Protein AF-A0ABD5SIH5-F1 (afdb_monomer_lite)

Secondary structure (DSSP, 8-state):
------------------SS----HHHHHHHHHHHHHHHHHHHHHHHHHHHHHHHHHHHS---HHHHHHHHHHHHHHHHHHHHHHHHH-

Organism: NCBI:txid175631

Radius of gyration: 21.19 Å; chains: 1; bounding box: 34×56×50 Å

Sequence (89 aa):
MSDSLTPAMSTSVPDMHASSLPMPLGQLIKNTLVVALAGLLFGYDTGVISGSQMYFTEYFAFTPAEQGWAVGSALYGCLLGALVAGFCT

pLDDT: mean 74.98, std 16.21, range [40.78, 95.44]

InterPro domains:
  IPR005828 Major facilitator, sugar transporter-like [PF00083] (32-89)
  IPR020846 Major facilitator superfamily domain [PS50850] (31-89)
  IPR036259 MFS transporter superfamily [G3DSA:1.20.1250.20] (27-89)
  IPR036259 MFS transporter superfamily [SSF103473] (20-87)
  IPR050820 Major Facilitator Superfamily Sugar Transporter [PTHR48023] (30-88)

Foldseek 3Di:
DDPDDDDPPPPCPVPPPPPDDPDPPVVVVVVVVVVVVVVVVVVVVLVVLVVCLVVCCVPVVDDPVVSCVVSVVVVVVVVVVVVVVVVVD

Structure (mmCIF, N/CA/C/O backbone):
data_AF-A0ABD5SIH5-F1
#
_entry.id   AF-A0ABD5SIH5-F1
#
loop_
_atom_site.group_PDB
_atom_site.id
_atom_site.type_symbol
_atom_site.label_atom_id
_atom_site.label_alt_id
_atom_site.label_comp_id
_atom_site.label_asym_id
_atom_site.label_entity_id
_atom_site.label_seq_id
_atom_site.pdbx_PDB_ins_code
_atom_site.Cartn_x
_atom_site.Cartn_y
_atom_site.Cartn_z
_atom_site.occupancy
_atom_site.B_iso_or_equiv
_atom_site.auth_seq_id
_atom_site.auth_comp_id
_atom_site.auth_asym_id
_atom_site.auth_atom_id
_atom_site.pdbx_PDB_model_num
ATOM 1 N N . MET A 1 1 ? 7.912 44.935 18.531 1.00 53.97 1 MET A N 1
ATOM 2 C CA . MET A 1 1 ? 6.629 44.226 18.709 1.00 53.97 1 MET A CA 1
ATOM 3 C C . MET A 1 1 ? 5.902 44.166 17.374 1.00 53.97 1 MET A C 1
ATOM 5 O O . MET A 1 1 ? 5.145 45.083 17.096 1.00 53.97 1 MET A O 1
ATOM 9 N N . SER A 1 2 ? 6.158 43.138 16.557 1.00 44.88 2 SER A N 1
ATOM 10 C CA . SER A 1 2 ? 5.309 42.752 15.412 1.00 44.88 2 SER A CA 1
ATOM 11 C C . SER A 1 2 ? 5.953 41.581 14.661 1.00 44.88 2 SER A C 1
ATOM 13 O O . SER A 1 2 ? 6.489 41.766 13.575 1.00 44.88 2 SER A O 1
ATOM 15 N N . ASP A 1 3 ? 5.902 40.386 15.253 1.00 44.88 3 ASP A N 1
ATOM 16 C CA . ASP A 1 3 ? 6.016 39.134 14.501 1.00 44.88 3 ASP A CA 1
ATOM 17 C C . ASP A 1 3 ? 4.592 38.656 14.217 1.00 44.88 3 ASP A C 1
ATOM 19 O O . ASP A 1 3 ? 3.899 38.090 15.062 1.00 44.88 3 ASP A O 1
ATOM 23 N N . SER A 1 4 ? 4.106 39.003 13.033 1.00 61.53 4 SER A N 1
ATOM 24 C CA . SER A 1 4 ? 2.827 38.571 12.485 1.00 61.53 4 SER A CA 1
ATOM 25 C C . SER A 1 4 ? 3.093 38.045 11.088 1.00 61.53 4 SER A C 1
ATOM 27 O O . SER A 1 4 ? 3.067 38.831 10.151 1.00 61.53 4 SER A O 1
ATOM 29 N N . LEU A 1 5 ? 3.366 36.741 10.948 1.00 53.84 5 LEU A N 1
ATOM 30 C CA . LEU A 1 5 ? 3.034 35.986 9.736 1.00 53.84 5 LEU A CA 1
ATOM 31 C C . LEU A 1 5 ? 3.180 34.461 9.945 1.00 53.84 5 LEU A C 1
ATOM 33 O O . LEU A 1 5 ? 4.266 33.911 9.833 1.00 53.84 5 LEU A O 1
ATOM 37 N N . THR A 1 6 ? 2.030 33.809 10.173 1.00 56.78 6 THR A N 1
ATOM 38 C CA . THR A 1 6 ? 1.554 32.597 9.458 1.00 56.78 6 THR A CA 1
ATOM 39 C C . THR A 1 6 ? 2.310 31.260 9.557 1.00 56.78 6 THR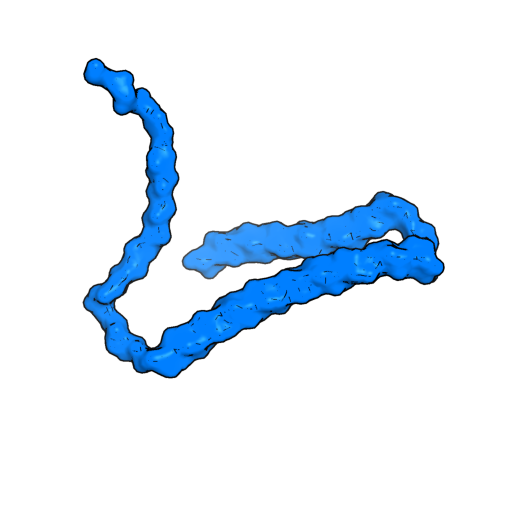 A C 1
ATOM 41 O O . THR A 1 6 ? 3.529 31.201 9.540 1.00 56.78 6 THR A O 1
ATOM 44 N N . PRO A 1 7 ? 1.586 30.146 9.391 1.00 46.62 7 PRO A N 1
ATOM 45 C CA . PRO A 1 7 ? 0.614 29.579 10.304 1.00 46.62 7 PRO A CA 1
ATOM 46 C C . PRO A 1 7 ? 1.229 28.299 10.891 1.00 46.62 7 PRO A C 1
ATOM 48 O O . PRO A 1 7 ? 1.710 27.437 10.156 1.00 46.62 7 PRO A O 1
ATOM 51 N N . ALA A 1 8 ? 1.190 28.124 12.211 1.00 46.75 8 ALA A N 1
ATOM 52 C CA . ALA A 1 8 ? 1.271 26.769 12.733 1.00 46.75 8 ALA A CA 1
ATOM 53 C C . ALA A 1 8 ? 0.087 26.029 12.112 1.00 46.75 8 ALA A C 1
ATOM 55 O O . ALA A 1 8 ? -1.069 26.359 12.377 1.00 46.75 8 ALA A O 1
ATOM 56 N N . MET A 1 9 ? 0.403 25.133 11.181 1.00 44.03 9 MET A N 1
ATOM 57 C CA . MET A 1 9 ? -0.498 24.151 10.627 1.00 44.03 9 MET A CA 1
ATOM 58 C C . MET A 1 9 ? -1.308 23.609 11.794 1.00 44.03 9 MET A C 1
ATOM 60 O O . MET A 1 9 ? -0.790 22.892 12.647 1.00 44.03 9 MET A O 1
ATOM 64 N N . SER A 1 10 ? -2.571 24.019 11.847 1.00 40.78 10 SER A N 1
ATOM 65 C CA . SER A 1 10 ? -3.594 23.342 12.611 1.00 40.78 10 SER A CA 1
ATOM 66 C C . SER A 1 10 ? -3.738 21.970 11.968 1.00 40.78 10 SER A C 1
ATOM 68 O O . SER A 1 10 ? -4.711 21.686 11.279 1.00 40.78 10 SER A O 1
ATOM 70 N N . THR A 1 11 ? -2.772 21.084 12.213 1.00 51.03 11 THR A N 1
ATOM 71 C CA . THR A 1 11 ? -3.092 19.688 12.447 1.00 51.03 11 THR A CA 1
ATOM 72 C C . THR A 1 11 ? -3.839 19.654 13.773 1.00 51.03 11 THR A C 1
ATOM 74 O O . THR A 1 11 ? -3.386 19.077 14.758 1.00 51.03 11 THR A O 1
ATOM 77 N N . SER A 1 12 ? -5.027 20.248 13.797 1.00 44.34 12 SER A N 1
ATOM 78 C CA . SER A 1 12 ? -6.133 19.582 14.438 1.00 44.34 12 SER A CA 1
ATOM 79 C C . SER A 1 12 ? -6.245 18.254 13.692 1.00 44.34 12 SER A C 1
ATOM 81 O O . SER A 1 12 ? -7.029 18.108 12.756 1.00 44.34 12 SER A O 1
ATOM 83 N N . VAL A 1 13 ? -5.401 17.286 14.085 1.00 56.28 13 VAL A N 1
ATOM 84 C CA . VAL A 1 13 ? -5.891 15.937 14.338 1.00 56.28 13 VAL A CA 1
ATOM 85 C C . VAL A 1 13 ? -7.232 16.217 14.989 1.00 56.28 13 VAL A C 1
ATOM 87 O O . VAL A 1 13 ? -7.200 16.841 16.052 1.00 56.28 13 VAL A O 1
ATOM 90 N N . PRO A 1 14 ? -8.366 16.007 14.291 1.00 51.31 14 PRO A N 1
ATOM 91 C CA . PRO A 1 14 ? -9.657 16.373 14.843 1.00 51.31 14 PRO A CA 1
ATOM 92 C C . PRO A 1 14 ? -9.651 15.770 16.228 1.00 51.31 14 PRO A C 1
ATOM 94 O O . PRO A 1 14 ? -9.405 14.565 16.324 1.00 51.31 14 PRO A O 1
ATOM 97 N N . ASP A 1 15 ? -9.722 16.627 17.256 1.00 45.81 15 ASP A N 1
ATOM 98 C CA . ASP A 1 15 ? -9.613 16.211 18.641 1.00 45.81 15 ASP A CA 1
ATOM 99 C C . ASP A 1 15 ? -10.601 15.076 18.778 1.00 45.81 15 ASP A C 1
ATOM 101 O O . ASP A 1 15 ? -11.819 15.281 18.755 1.00 45.81 15 ASP A O 1
ATOM 105 N N . MET A 1 16 ? -10.056 13.858 18.783 1.00 52.72 16 MET A N 1
ATOM 106 C CA . MET A 1 16 ? -10.817 12.658 18.994 1.00 52.72 16 MET A CA 1
ATOM 107 C C . MET A 1 16 ? -11.316 12.899 20.390 1.00 52.72 16 MET A C 1
ATOM 109 O O . MET A 1 16 ? -10.536 12.877 21.339 1.00 52.72 16 MET A O 1
ATOM 113 N N . HIS A 1 17 ? -12.576 13.306 20.451 1.00 51.12 17 HIS A N 1
ATOM 114 C CA . HIS A 1 17 ? -13.274 13.711 21.640 1.00 51.12 17 HIS A CA 1
ATOM 115 C C . HIS A 1 17 ? -13.198 12.492 22.561 1.00 51.12 17 HIS A C 1
ATOM 117 O O . HIS A 1 17 ? -13.999 11.564 22.477 1.00 51.12 17 HIS A O 1
ATOM 123 N N . ALA A 1 18 ? -12.133 12.449 23.364 1.00 52.25 18 ALA A N 1
ATOM 124 C CA . ALA A 1 18 ? -11.711 11.357 24.230 1.00 52.25 18 ALA A CA 1
ATOM 125 C C . ALA A 1 18 ? -12.620 11.281 25.461 1.00 52.25 18 ALA A C 1
ATOM 127 O O . ALA A 1 18 ? -12.195 10.951 26.562 1.00 52.25 18 ALA A O 1
ATOM 128 N N . SER A 1 19 ? -13.878 11.670 25.291 1.00 48.31 19 SER A N 1
ATOM 129 C CA . SER A 1 19 ? -14.802 12.019 26.355 1.00 48.31 19 SER A CA 1
ATOM 130 C C . SER A 1 19 ? -15.970 11.039 26.456 1.00 48.31 19 SER A C 1
ATOM 132 O O . SER A 1 19 ? -16.898 11.305 27.214 1.00 48.31 19 SER A O 1
ATOM 134 N N . SER A 1 20 ? -15.937 9.880 25.775 1.00 52.91 20 SER A N 1
ATOM 135 C CA . SER A 1 20 ? -16.996 8.869 25.960 1.00 52.91 20 SER A CA 1
ATOM 136 C C . SER A 1 20 ? -16.646 7.388 25.735 1.00 5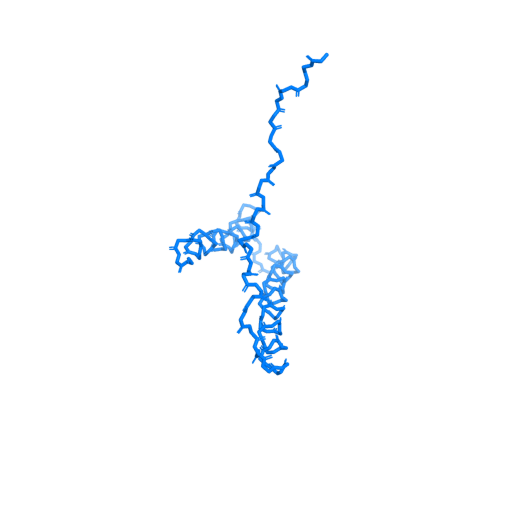2.91 20 SER A C 1
ATOM 138 O O . SER A 1 20 ? -17.565 6.579 25.644 1.00 52.91 20 SER A O 1
ATOM 140 N N . LEU A 1 21 ? -15.377 6.963 25.690 1.00 56.22 21 LEU A N 1
ATOM 141 C CA . LEU A 1 21 ? -15.051 5.566 25.353 1.00 56.22 21 LEU A CA 1
ATOM 142 C C . LEU A 1 21 ? -14.701 4.673 26.562 1.00 56.22 21 LEU A C 1
ATOM 144 O O . LEU A 1 21 ? -13.540 4.628 26.965 1.00 56.22 21 LEU A O 1
ATOM 148 N N . PRO A 1 22 ? -15.624 3.819 27.044 1.00 59.28 22 PRO A N 1
ATOM 149 C CA . PRO A 1 22 ? -15.275 2.514 27.583 1.00 59.28 22 PRO A CA 1
ATOM 150 C C . PRO A 1 22 ? -15.113 1.524 26.413 1.00 59.28 22 PRO A C 1
ATOM 152 O O . PRO A 1 22 ? -15.881 0.571 26.291 1.00 59.28 22 PRO A O 1
ATOM 155 N N . MET A 1 23 ? -14.155 1.748 25.500 1.00 62.38 23 MET A N 1
ATOM 156 C CA . MET A 1 23 ? -13.861 0.721 24.490 1.00 62.38 23 MET A CA 1
ATOM 157 C C . MET A 1 23 ? -13.022 -0.383 25.140 1.00 62.38 23 MET A C 1
ATOM 159 O O . MET A 1 23 ? -11.957 -0.090 25.690 1.00 62.38 23 MET A O 1
ATOM 163 N N . PRO A 1 24 ? -13.465 -1.651 25.101 1.00 76.56 24 PRO A N 1
ATOM 164 C CA . PRO A 1 24 ? -12.690 -2.750 25.654 1.00 76.56 24 PRO A CA 1
ATOM 165 C C . PRO A 1 24 ? -11.336 -2.829 24.940 1.00 76.56 24 PRO A C 1
ATOM 167 O O . PRO A 1 24 ? -11.272 -2.733 23.714 1.00 76.56 24 PRO A O 1
ATOM 170 N N . LEU A 1 25 ? -10.258 -3.045 25.703 1.00 80.06 25 LEU A N 1
ATOM 171 C CA . LEU A 1 25 ? -8.868 -3.075 25.217 1.00 80.06 25 LEU A CA 1
ATOM 172 C C . LEU A 1 25 ? -8.683 -3.942 23.953 1.00 80.06 25 LEU A C 1
ATOM 174 O O . LEU A 1 25 ? -7.896 -3.607 23.070 1.00 80.06 25 LEU A O 1
ATOM 178 N N . GLY A 1 26 ? -9.467 -5.017 23.824 1.00 80.62 26 GLY A N 1
ATOM 179 C CA . GLY A 1 26 ? -9.462 -5.885 22.646 1.00 80.62 26 GLY A CA 1
ATOM 180 C C . GLY A 1 26 ? -9.854 -5.194 21.331 1.00 80.62 26 GLY A C 1
ATOM 181 O O . GLY A 1 26 ? -9.309 -5.539 20.286 1.00 80.62 26 GLY A O 1
ATOM 182 N N . GLN A 1 27 ? -10.749 -4.202 21.345 1.00 83.19 27 GLN A N 1
ATOM 183 C CA . GLN A 1 27 ? -11.143 -3.469 20.132 1.00 83.19 27 GLN A CA 1
ATOM 184 C C . GLN A 1 27 ? -10.053 -2.503 19.662 1.00 83.19 27 GLN A C 1
ATOM 186 O O . GLN A 1 27 ? -9.793 -2.423 18.462 1.00 83.19 27 GLN A O 1
ATOM 191 N N . LEU A 1 28 ? -9.378 -1.829 20.599 1.00 85.94 28 LEU A N 1
ATOM 192 C CA . LEU A 1 28 ? -8.230 -0.962 20.318 1.00 85.94 28 LEU A CA 1
ATOM 193 C C . LEU A 1 28 ? -7.086 -1.751 19.679 1.00 85.94 28 LEU A C 1
ATOM 195 O O . LEU A 1 28 ? -6.610 -1.379 18.611 1.00 85.94 28 LEU A O 1
ATOM 199 N N . ILE A 1 29 ? -6.705 -2.882 20.280 1.00 90.94 29 ILE A N 1
ATOM 200 C CA . ILE A 1 29 ? -5.653 -3.753 19.736 1.00 90.94 29 ILE A CA 1
ATOM 201 C C . ILE A 1 29 ? -6.037 -4.255 18.340 1.00 90.94 29 ILE A C 1
ATOM 203 O O . ILE A 1 29 ? -5.206 -4.223 17.436 1.00 90.94 29 ILE A O 1
ATOM 207 N N . LYS A 1 30 ? -7.298 -4.662 18.133 1.00 86.94 30 LYS A N 1
ATOM 208 C CA . LYS A 1 30 ? -7.770 -5.122 16.819 1.00 86.94 30 LYS A CA 1
ATOM 209 C C . LYS A 1 30 ? -7.668 -4.023 15.760 1.00 86.94 30 LYS A C 1
ATOM 211 O O . LYS A 1 30 ? -7.183 -4.295 14.668 1.00 86.94 30 LYS A O 1
ATOM 216 N N . ASN A 1 31 ? -8.104 -2.801 16.071 1.00 87.81 31 ASN A N 1
ATOM 217 C CA . ASN A 1 31 ? -8.059 -1.693 15.117 1.00 87.81 31 ASN A CA 1
ATOM 218 C C . ASN A 1 31 ? -6.615 -1.299 14.776 1.00 87.81 31 ASN A C 1
ATOM 220 O O . ASN A 1 31 ? -6.256 -1.220 13.605 1.00 87.81 31 ASN A O 1
ATOM 224 N N . THR A 1 32 ? -5.761 -1.143 15.790 1.00 92.31 32 THR A N 1
ATOM 225 C CA . THR A 1 32 ? -4.341 -0.821 15.591 1.00 92.31 32 THR A CA 1
ATOM 226 C C . THR A 1 32 ? -3.629 -1.895 14.778 1.00 92.31 32 T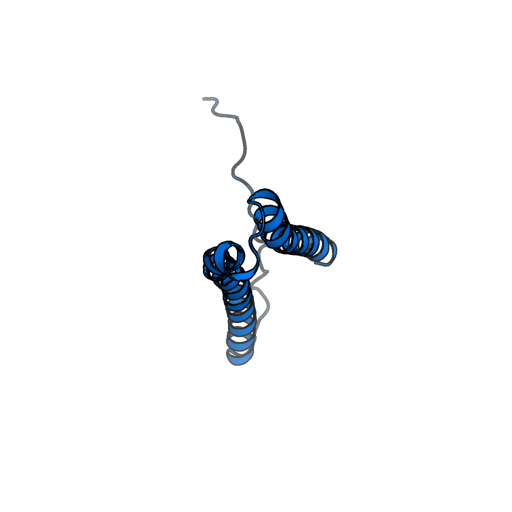HR A C 1
ATOM 228 O O . THR A 1 32 ? -2.828 -1.567 13.911 1.00 92.31 32 THR A O 1
ATOM 231 N N . LEU A 1 33 ? -3.942 -3.173 15.006 1.00 95.00 33 LEU A N 1
ATOM 232 C CA . LEU A 1 33 ? -3.358 -4.277 14.249 1.00 95.00 33 LEU A CA 1
ATOM 233 C C . LEU A 1 33 ? -3.783 -4.242 12.776 1.00 95.00 33 LEU A C 1
ATOM 235 O O . LEU A 1 33 ? -2.937 -4.417 11.907 1.00 95.00 33 LEU A O 1
ATOM 239 N N . VAL A 1 34 ? -5.054 -3.954 12.478 1.00 93.75 34 VAL A N 1
ATOM 240 C CA . VAL A 1 34 ? -5.528 -3.796 11.091 1.00 93.75 34 VAL A CA 1
ATOM 241 C C . VAL A 1 34 ? -4.829 -2.622 10.399 1.00 93.75 34 VAL A C 1
ATOM 243 O O . VAL A 1 34 ? -4.337 -2.785 9.285 1.00 93.75 34 VAL A O 1
ATOM 246 N N . VAL A 1 35 ? -4.717 -1.468 11.062 1.00 92.50 35 VAL A N 1
ATOM 247 C CA . VAL A 1 35 ? -4.031 -0.286 10.506 1.00 92.50 35 VAL A CA 1
ATOM 248 C C . VAL A 1 35 ? -2.531 -0.547 10.313 1.00 92.50 35 VAL A C 1
ATOM 250 O O . VAL A 1 35 ? -1.969 -0.190 9.279 1.00 92.50 35 VAL A O 1
ATOM 253 N N . ALA A 1 36 ? -1.880 -1.226 11.260 1.00 94.69 36 ALA A N 1
ATOM 254 C CA . ALA A 1 36 ? -0.472 -1.602 11.152 1.00 94.69 36 ALA A CA 1
ATOM 255 C C . ALA A 1 36 ? -0.226 -2.601 10.010 1.00 94.69 36 ALA A C 1
ATOM 257 O O . ALA A 1 36 ? 0.734 -2.443 9.257 1.00 94.69 36 ALA A O 1
ATOM 258 N N . LEU A 1 37 ? -1.102 -3.598 9.838 1.00 95.44 37 LEU A N 1
ATOM 259 C CA . LEU A 1 37 ? -1.029 -4.544 8.722 1.00 95.44 37 LEU A CA 1
ATOM 260 C C . LEU A 1 37 ? -1.285 -3.869 7.373 1.00 95.44 37 LEU A C 1
ATOM 262 O O . LEU A 1 37 ? -0.629 -4.225 6.399 1.00 95.44 37 LEU A O 1
ATOM 266 N N . ALA A 1 38 ? -2.182 -2.883 7.307 1.00 90.62 38 ALA A N 1
ATOM 267 C CA . ALA A 1 38 ? -2.392 -2.097 6.093 1.00 90.62 38 ALA A CA 1
ATOM 268 C C . ALA A 1 38 ? -1.111 -1.347 5.681 1.00 90.62 38 ALA A C 1
ATOM 270 O O . ALA A 1 38 ? -0.713 -1.409 4.518 1.00 90.62 38 ALA A O 1
ATOM 271 N N . GLY A 1 39 ? -0.415 -0.715 6.635 1.00 89.75 39 GLY A N 1
ATOM 272 C CA . GLY A 1 39 ? 0.882 -0.071 6.388 1.00 89.75 39 GLY A CA 1
ATOM 273 C C . GLY A 1 39 ? 1.995 -1.061 6.021 1.00 89.75 39 GLY A C 1
ATOM 274 O O . GLY A 1 39 ? 2.795 -0.789 5.126 1.00 89.75 39 GLY A O 1
ATOM 275 N N . LEU A 1 40 ? 2.019 -2.234 6.661 1.00 94.12 40 LEU A N 1
ATOM 276 C CA . LEU A 1 40 ? 2.963 -3.311 6.350 1.00 94.12 40 LEU A CA 1
ATOM 277 C C . LEU A 1 40 ? 2.769 -3.841 4.921 1.00 94.12 40 LEU A C 1
ATOM 279 O O . LEU A 1 40 ? 3.745 -3.985 4.189 1.00 94.12 40 LEU A O 1
ATOM 283 N N . LEU A 1 41 ? 1.524 -4.117 4.521 1.00 91.75 41 LEU A N 1
ATOM 284 C CA . LEU A 1 41 ? 1.192 -4.650 3.198 1.00 91.75 41 LEU A CA 1
ATOM 285 C C . LEU A 1 41 ? 1.471 -3.625 2.093 1.00 91.75 41 LEU A C 1
ATOM 287 O O . LEU A 1 41 ? 2.036 -3.974 1.061 1.00 91.75 41 LEU A O 1
ATOM 291 N N . PHE A 1 42 ? 1.160 -2.350 2.339 1.00 87.00 42 PHE A N 1
ATOM 292 C CA . PHE A 1 42 ? 1.499 -1.260 1.423 1.00 87.00 42 PHE A CA 1
ATOM 293 C C . PHE A 1 42 ? 3.018 -1.133 1.202 1.00 87.00 42 PHE A C 1
ATOM 295 O O . PHE A 1 42 ? 3.494 -0.994 0.071 1.00 87.00 42 PHE A O 1
ATOM 302 N N . GLY A 1 43 ? 3.801 -1.231 2.281 1.00 88.00 43 GLY A N 1
ATOM 303 C CA . GLY A 1 43 ? 5.262 -1.249 2.201 1.00 88.00 43 GLY A CA 1
ATOM 304 C C . GLY A 1 43 ? 5.809 -2.494 1.494 1.00 88.00 43 GLY A C 1
ATOM 305 O O . GLY A 1 43 ? 6.779 -2.389 0.744 1.00 88.00 43 GLY A O 1
ATOM 306 N N . TYR A 1 44 ? 5.176 -3.654 1.688 1.00 92.19 44 TYR A N 1
ATOM 307 C CA . TYR A 1 44 ? 5.548 -4.906 1.025 1.00 92.19 44 TYR A CA 1
ATOM 308 C C . TYR A 1 44 ? 5.410 -4.816 -0.499 1.00 92.19 44 TYR A C 1
ATOM 310 O O . TYR A 1 44 ? 6.369 -5.138 -1.198 1.00 92.19 44 TYR A O 1
ATOM 318 N N . ASP A 1 45 ? 4.288 -4.307 -1.015 1.00 88.88 45 ASP A N 1
ATOM 319 C CA . ASP A 1 45 ? 4.075 -4.133 -2.462 1.00 88.88 45 ASP A CA 1
ATOM 320 C C . ASP A 1 45 ? 5.144 -3.223 -3.086 1.00 88.88 45 ASP A C 1
ATOM 322 O O . ASP A 1 45 ? 5.762 -3.564 -4.098 1.00 88.88 45 ASP A O 1
ATOM 326 N N . THR A 1 46 ? 5.446 -2.099 -2.428 1.00 87.19 46 THR A N 1
ATOM 327 C CA . THR A 1 46 ? 6.505 -1.174 -2.871 1.00 87.19 46 THR A CA 1
ATOM 328 C C . THR A 1 46 ? 7.886 -1.845 -2.844 1.00 87.19 46 THR A C 1
ATOM 330 O O . THR A 1 46 ? 8.691 -1.680 -3.767 1.00 87.19 46 THR A O 1
ATOM 333 N N . GLY A 1 47 ? 8.156 -2.651 -1.813 1.00 89.38 47 GLY A N 1
ATOM 334 C CA . GLY A 1 47 ? 9.387 -3.426 -1.663 1.00 89.38 47 GLY A CA 1
ATOM 335 C C . GLY A 1 47 ? 9.570 -4.473 -2.762 1.00 89.38 47 GLY A C 1
ATOM 336 O O . GLY A 1 47 ? 10.621 -4.510 -3.404 1.00 89.38 47 GLY A O 1
ATOM 337 N N . VAL A 1 48 ? 8.547 -5.284 -3.037 1.00 89.44 48 VAL A N 1
ATOM 338 C CA . VAL A 1 48 ? 8.574 -6.324 -4.083 1.00 89.44 48 VAL A CA 1
ATOM 339 C C . VAL A 1 48 ? 8.772 -5.717 -5.472 1.00 89.44 48 VAL A C 1
ATOM 341 O O . VAL A 1 48 ? 9.557 -6.239 -6.270 1.00 89.44 48 VAL A O 1
ATOM 344 N N . ILE A 1 49 ? 8.136 -4.580 -5.759 1.00 86.62 49 ILE A N 1
ATOM 345 C CA . ILE A 1 49 ? 8.343 -3.853 -7.018 1.00 86.62 49 ILE A CA 1
ATOM 346 C C . ILE A 1 49 ? 9.801 -3.389 -7.135 1.00 86.62 49 ILE A C 1
ATOM 348 O O . ILE A 1 49 ? 10.424 -3.588 -8.173 1.00 86.62 49 ILE A O 1
ATOM 352 N N . SER A 1 50 ? 10.392 -2.832 -6.073 1.00 85.06 50 SER A N 1
ATOM 353 C CA . SER A 1 50 ? 11.811 -2.436 -6.095 1.00 85.06 50 SER A CA 1
ATOM 354 C C . SER A 1 50 ? 12.775 -3.620 -6.258 1.00 85.06 50 SER A C 1
ATOM 356 O O . SER A 1 50 ? 13.766 -3.502 -6.974 1.00 85.06 50 SER A O 1
ATOM 358 N N . GLY A 1 51 ? 12.465 -4.778 -5.665 1.00 84.50 51 GLY A N 1
ATOM 359 C CA . GLY A 1 51 ? 13.286 -5.988 -5.764 1.00 84.50 51 GLY A CA 1
ATOM 360 C C . GLY A 1 51 ? 13.206 -6.683 -7.127 1.00 84.50 51 GLY A C 1
ATOM 361 O O . GLY A 1 51 ? 14.164 -7.328 -7.547 1.00 84.50 51 GLY A O 1
ATOM 362 N N . SER A 1 52 ? 12.090 -6.525 -7.843 1.00 81.1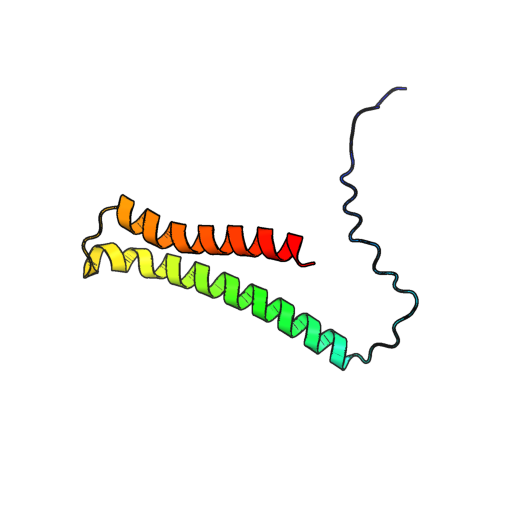2 52 SER A N 1
ATOM 363 C CA . SER A 1 52 ? 11.877 -7.115 -9.174 1.00 81.12 52 SER A CA 1
ATOM 364 C C . SER A 1 52 ? 12.427 -6.266 -10.326 1.00 81.12 52 SER A C 1
ATOM 366 O O . SER A 1 52 ? 12.597 -6.782 -11.429 1.00 81.12 52 SER A O 1
ATOM 368 N N . GLN A 1 53 ? 12.803 -5.005 -10.079 1.00 75.69 53 GLN A N 1
ATOM 369 C CA . GLN A 1 53 ? 13.344 -4.108 -11.109 1.00 75.69 53 GLN A CA 1
ATOM 370 C C . GLN A 1 53 ? 14.585 -4.652 -11.826 1.00 75.69 53 GLN A C 1
ATOM 372 O O . GLN A 1 53 ? 14.720 -4.461 -13.031 1.00 75.69 53 GLN A O 1
ATOM 377 N N . MET A 1 54 ? 15.456 -5.370 -11.114 1.00 71.62 54 MET A N 1
ATOM 378 C CA . MET A 1 54 ? 16.658 -5.978 -11.698 1.00 71.62 54 MET A CA 1
ATOM 379 C C . MET A 1 54 ? 16.318 -7.157 -12.634 1.00 71.62 54 MET A C 1
ATOM 381 O O . MET A 1 54 ? 17.028 -7.409 -13.603 1.00 71.62 54 MET A O 1
ATOM 385 N N . TYR A 1 55 ? 15.190 -7.832 -12.390 1.00 70.88 55 TYR A N 1
ATOM 386 C CA . TYR A 1 55 ? 14.720 -8.976 -13.175 1.00 70.88 55 TYR A CA 1
ATOM 387 C C . TYR A 1 55 ? 13.970 -8.556 -14.449 1.00 70.88 55 TYR A C 1
ATOM 389 O O . TYR A 1 55 ? 13.941 -9.315 -15.418 1.00 70.88 55 TYR A O 1
ATOM 397 N N . PHE A 1 56 ? 13.396 -7.347 -14.498 1.00 67.88 56 PHE A N 1
ATOM 398 C CA . PHE A 1 56 ? 12.725 -6.843 -15.705 1.00 67.88 56 PHE A CA 1
ATOM 399 C C . PHE A 1 56 ? 13.691 -6.636 -16.874 1.00 67.88 56 PHE A C 1
ATOM 401 O O . PHE A 1 56 ? 13.334 -6.892 -18.025 1.00 67.88 56 PHE A O 1
ATOM 408 N N . THR A 1 57 ? 14.924 -6.221 -16.597 1.00 62.72 57 THR A N 1
ATOM 409 C CA . THR A 1 57 ? 15.942 -6.028 -17.634 1.00 62.72 57 THR A CA 1
ATOM 410 C C . THR A 1 57 ? 16.534 -7.359 -18.104 1.00 62.72 57 THR A C 1
ATOM 412 O O . THR A 1 57 ? 16.834 -7.505 -19.285 1.00 62.72 57 THR A O 1
ATOM 415 N N . GLU A 1 58 ? 16.655 -8.344 -17.208 1.00 64.31 58 GLU A N 1
ATOM 416 C CA . GLU A 1 58 ? 17.287 -9.641 -17.489 1.00 64.31 58 GLU A CA 1
ATOM 417 C C . GLU A 1 58 ? 16.347 -10.633 -18.201 1.00 64.31 58 GLU A C 1
ATOM 419 O O . GLU A 1 58 ? 16.771 -11.325 -19.123 1.00 64.31 58 GLU A O 1
ATOM 424 N N . TYR A 1 59 ? 15.060 -10.670 -17.828 1.00 63.50 59 TYR A N 1
ATOM 425 C CA . TYR A 1 59 ? 14.089 -11.628 -18.382 1.00 63.50 59 TYR A CA 1
ATOM 426 C C . TYR A 1 59 ? 13.192 -11.052 -19.483 1.00 63.50 59 TYR A C 1
ATOM 428 O O . TYR A 1 59 ? 12.750 -11.801 -20.352 1.00 63.50 59 TYR A O 1
ATOM 436 N N . PHE A 1 60 ? 12.909 -9.745 -19.462 1.00 67.75 60 PHE A N 1
ATOM 437 C CA . PHE A 1 60 ? 11.988 -9.109 -20.414 1.00 67.75 60 PHE A CA 1
ATOM 438 C C . PHE A 1 60 ? 12.664 -8.138 -21.390 1.00 67.75 60 PHE A C 1
ATOM 440 O O . PHE A 1 60 ? 12.008 -7.695 -22.329 1.00 67.75 60 PHE A O 1
ATOM 447 N N . ALA A 1 61 ? 13.955 -7.819 -21.207 1.00 67.19 61 ALA A N 1
ATOM 448 C CA . ALA A 1 61 ? 14.697 -6.853 -22.028 1.00 67.19 61 ALA A CA 1
ATOM 449 C C . ALA A 1 61 ? 13.973 -5.497 -22.201 1.00 67.19 61 ALA A C 1
ATOM 451 O O . ALA A 1 61 ? 14.111 -4.835 -23.231 1.00 67.19 61 ALA A O 1
ATOM 452 N N . PHE A 1 62 ? 13.182 -5.090 -21.201 1.00 64.56 62 PHE A N 1
ATOM 453 C CA . PHE A 1 62 ? 12.399 -3.859 -21.261 1.00 64.56 62 PHE A CA 1
ATOM 454 C C . PHE A 1 62 ? 13.295 -2.619 -21.310 1.00 64.56 62 PHE A C 1
ATOM 456 O O . PHE A 1 62 ? 14.330 -2.543 -20.640 1.00 64.56 62 PHE A O 1
ATOM 463 N N . THR A 1 63 ? 12.875 -1.613 -22.078 1.00 74.06 63 THR A N 1
ATOM 464 C CA . THR A 1 63 ? 13.541 -0.308 -22.075 1.00 74.06 63 THR A CA 1
ATOM 465 C C . THR A 1 63 ? 13.326 0.398 -20.725 1.00 74.06 63 THR A C 1
ATOM 467 O O . THR A 1 63 ? 12.315 0.165 -20.056 1.00 74.06 63 THR A O 1
ATOM 470 N N . PRO A 1 64 ? 14.220 1.317 -20.304 1.00 75.81 64 PRO A N 1
ATOM 471 C CA . PRO A 1 64 ? 14.077 2.043 -19.035 1.00 75.81 64 PRO A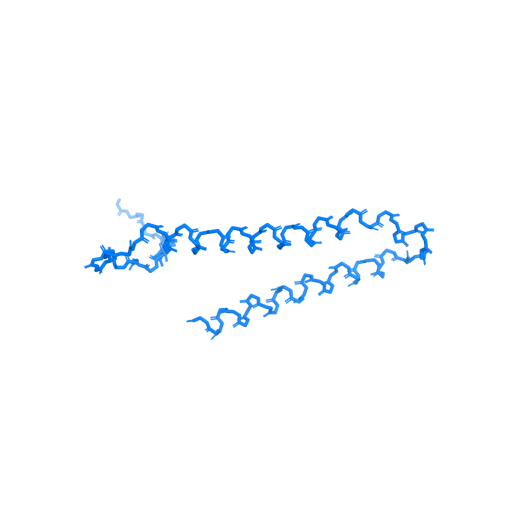 CA 1
ATOM 472 C C . PRO A 1 64 ? 12.733 2.776 -18.896 1.00 75.81 64 PRO A C 1
ATOM 474 O O . PRO A 1 64 ? 12.218 2.948 -17.792 1.00 75.81 64 PRO A O 1
ATOM 477 N N . ALA A 1 65 ? 12.152 3.190 -20.027 1.00 80.19 65 ALA A N 1
ATOM 478 C CA . ALA A 1 65 ? 10.843 3.824 -20.074 1.00 80.19 65 ALA A CA 1
ATOM 479 C C . ALA A 1 65 ? 9.717 2.854 -19.681 1.00 80.19 65 ALA A C 1
ATOM 481 O O . ALA A 1 65 ? 8.848 3.219 -18.895 1.00 80.19 65 ALA A O 1
ATOM 482 N N . GLU A 1 66 ? 9.734 1.617 -20.177 1.00 79.31 66 GLU A N 1
ATOM 483 C CA . GLU A 1 66 ? 8.698 0.610 -19.900 1.00 79.31 66 GLU A CA 1
ATOM 484 C C . GLU A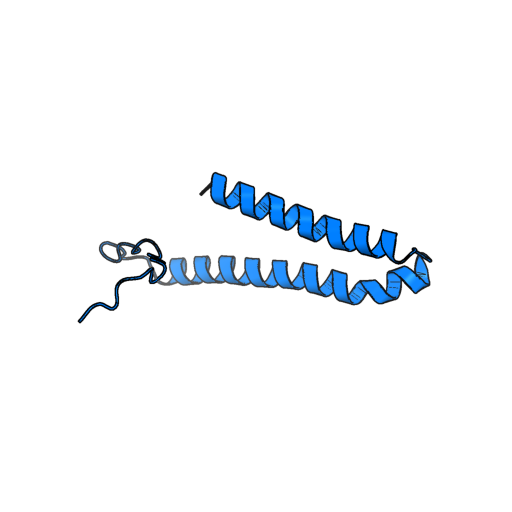 1 66 ? 8.751 0.114 -18.453 1.00 79.31 66 GLU A C 1
ATOM 486 O O . GLU A 1 66 ? 7.711 -0.017 -17.807 1.00 79.31 66 GLU A O 1
ATOM 491 N N . GLN A 1 67 ? 9.955 -0.055 -17.899 1.00 81.31 67 GLN A N 1
ATOM 492 C CA . GLN A 1 67 ? 10.134 -0.323 -16.470 1.00 81.31 67 GLN A CA 1
ATOM 493 C C . GLN A 1 67 ? 9.557 0.815 -15.614 1.00 81.31 67 GLN A C 1
ATOM 495 O O . GLN A 1 67 ? 8.850 0.564 -14.637 1.00 81.31 67 GLN A O 1
ATOM 500 N N . GLY A 1 68 ? 9.808 2.070 -16.002 1.00 85.12 68 GLY A N 1
ATOM 501 C CA . GLY A 1 68 ? 9.248 3.245 -15.335 1.00 85.12 68 GLY A CA 1
ATOM 502 C C . GLY A 1 68 ? 7.720 3.302 -15.400 1.00 85.12 68 GLY A C 1
ATOM 503 O O . GLY A 1 68 ? 7.081 3.625 -14.400 1.00 85.12 68 GLY A O 1
ATOM 504 N N . TRP A 1 69 ? 7.122 2.929 -16.533 1.00 84.38 69 TRP A N 1
ATOM 505 C CA . TRP A 1 69 ? 5.666 2.832 -16.678 1.00 84.38 69 TRP A CA 1
ATOM 506 C C . TRP A 1 69 ? 5.058 1.740 -15.795 1.00 84.38 69 TRP A C 1
ATOM 508 O O . TRP A 1 69 ? 4.044 1.985 -15.139 1.00 84.38 69 TRP A O 1
ATOM 518 N N . ALA A 1 70 ? 5.689 0.566 -15.725 1.00 85.12 70 ALA A N 1
ATOM 519 C CA . ALA A 1 70 ? 5.229 -0.530 -14.878 1.00 85.12 70 ALA A CA 1
ATOM 520 C C . ALA A 1 70 ? 5.228 -0.130 -13.393 1.00 85.12 70 ALA A C 1
ATOM 522 O O . ALA A 1 70 ? 4.195 -0.221 -12.729 1.00 85.12 70 ALA A O 1
ATOM 523 N N . VAL A 1 71 ? 6.347 0.408 -12.894 1.00 86.94 71 VAL A N 1
ATOM 524 C CA . VAL A 1 71 ? 6.474 0.885 -11.503 1.00 86.94 71 VAL A CA 1
ATOM 525 C C . VAL A 1 71 ? 5.548 2.080 -11.235 1.00 86.94 71 VAL A C 1
ATOM 527 O O . VAL A 1 71 ? 4.898 2.155 -10.192 1.00 86.94 71 VAL A O 1
ATOM 530 N N . GLY A 1 72 ? 5.444 3.007 -12.189 1.00 87.19 72 GLY A N 1
ATOM 531 C CA . GLY A 1 72 ? 4.626 4.213 -12.078 1.00 87.19 72 GLY A CA 1
ATOM 532 C C . GLY A 1 72 ? 3.123 3.937 -12.026 1.00 87.19 72 GLY A C 1
ATOM 533 O O . GLY A 1 72 ? 2.402 4.670 -11.352 1.00 87.19 72 GLY A O 1
ATOM 534 N N . SER A 1 73 ? 2.645 2.868 -12.671 1.00 87.56 73 SER A N 1
ATOM 535 C CA . SER A 1 73 ? 1.225 2.487 -12.649 1.00 87.56 73 SER A CA 1
ATOM 536 C C . SER A 1 73 ? 0.725 2.139 -11.239 1.00 87.56 73 SER A C 1
ATOM 538 O O . SER A 1 73 ? -0.362 2.568 -10.849 1.00 87.56 73 SER A O 1
ATOM 540 N N . ALA A 1 74 ? 1.554 1.459 -10.439 1.00 87.50 74 ALA A N 1
ATOM 541 C CA . ALA A 1 74 ? 1.247 1.128 -9.049 1.00 87.50 74 ALA A CA 1
ATOM 542 C C . ALA A 1 74 ? 1.150 2.391 -8.174 1.00 87.50 74 ALA A C 1
ATOM 544 O O . ALA A 1 74 ? 0.204 2.544 -7.398 1.00 87.50 74 ALA A O 1
ATOM 545 N N . LEU A 1 75 ? 2.073 3.346 -8.353 1.00 87.38 75 LEU A N 1
ATOM 546 C CA . LEU A 1 75 ? 2.043 4.641 -7.660 1.00 87.38 75 LEU A CA 1
ATOM 547 C C . LEU A 1 75 ? 0.827 5.485 -8.062 1.00 87.38 75 LEU A C 1
ATOM 549 O O . LEU A 1 75 ? 0.194 6.096 -7.201 1.00 87.38 75 LEU A O 1
ATOM 553 N N . TYR A 1 76 ? 0.464 5.486 -9.346 1.00 89.62 76 TYR A N 1
ATOM 554 C CA . TYR A 1 76 ? -0.739 6.162 -9.840 1.00 89.62 76 TYR A CA 1
ATOM 555 C C . TYR A 1 76 ? -2.016 5.586 -9.221 1.00 89.62 76 TYR A C 1
ATOM 557 O O . TYR A 1 76 ? -2.892 6.344 -8.804 1.00 89.62 76 TYR A O 1
ATOM 565 N N . GLY A 1 77 ? -2.114 4.258 -9.108 1.00 86.12 77 GLY A N 1
ATOM 566 C CA . GLY A 1 77 ? -3.225 3.596 -8.422 1.00 86.12 77 GLY A CA 1
ATOM 567 C C . GLY A 1 77 ? -3.321 3.994 -6.948 1.00 86.12 77 GLY A C 1
ATOM 568 O O . GLY A 1 77 ? -4.408 4.308 -6.465 1.00 86.12 77 GLY A O 1
ATOM 569 N N . CYS A 1 78 ? -2.184 4.073 -6.251 1.00 86.88 78 CYS A N 1
ATOM 570 C CA . CYS A 1 78 ? -2.132 4.509 -4.853 1.00 86.88 78 CYS A CA 1
ATOM 571 C C . CYS A 1 78 ? -2.533 5.980 -4.682 1.00 86.88 78 CYS A C 1
ATOM 573 O O . CYS A 1 78 ? -3.263 6.309 -3.749 1.00 86.88 78 CYS A O 1
ATOM 575 N N . LEU A 1 79 ? -2.112 6.858 -5.598 1.00 89.31 79 LEU A N 1
ATOM 576 C CA . LEU A 1 79 ? -2.515 8.265 -5.621 1.00 89.31 79 LEU A CA 1
ATOM 577 C C . LEU A 1 79 ? -4.034 8.405 -5.771 1.00 89.31 79 LEU A C 1
ATOM 579 O O . LEU A 1 79 ? -4.669 9.107 -4.986 1.00 89.31 79 LEU A O 1
ATOM 583 N N . LEU A 1 80 ? -4.622 7.719 -6.754 1.00 91.56 80 LEU A N 1
ATOM 584 C CA . LEU A 1 80 ? -6.072 7.730 -6.956 1.00 91.56 80 LEU A CA 1
ATOM 585 C C . LEU A 1 80 ? -6.807 7.147 -5.745 1.00 91.56 80 LEU A C 1
ATOM 587 O O . LEU A 1 80 ? -7.795 7.723 -5.298 1.00 91.56 80 LEU A O 1
ATOM 591 N N . GLY A 1 81 ? -6.294 6.057 -5.174 1.00 85.06 81 GLY A N 1
ATOM 592 C CA . GLY A 1 81 ? -6.829 5.458 -3.954 1.00 85.06 81 GLY A CA 1
ATOM 593 C C . GLY A 1 81 ? -6.826 6.427 -2.771 1.00 85.06 81 GLY A C 1
ATOM 594 O O . GLY A 1 81 ? -7.837 6.542 -2.086 1.00 85.06 81 GLY A O 1
ATOM 595 N N . ALA A 1 82 ? -5.741 7.178 -2.563 1.00 86.88 82 ALA A N 1
ATOM 596 C CA . ALA A 1 82 ? -5.644 8.176 -1.497 1.00 86.88 82 ALA A CA 1
ATOM 597 C C . ALA A 1 82 ? -6.617 9.351 -1.700 1.00 86.88 82 ALA A C 1
ATOM 599 O O . ALA A 1 82 ? -7.261 9.789 -0.747 1.00 86.88 82 ALA A O 1
ATOM 600 N N . LEU A 1 83 ? -6.768 9.827 -2.941 1.00 89.44 83 LEU A N 1
ATOM 601 C CA . LEU A 1 83 ? -7.723 10.887 -3.283 1.00 89.44 83 LEU A CA 1
ATOM 602 C C . LEU A 1 83 ? -9.171 10.445 -3.043 1.00 89.44 83 LEU A C 1
ATOM 604 O O . LEU A 1 83 ? -9.957 11.190 -2.462 1.00 89.44 83 LEU A O 1
ATOM 608 N N . VAL A 1 84 ? -9.519 9.221 -3.448 1.00 91.19 84 VAL A N 1
ATOM 609 C CA . VAL A 1 84 ? -10.861 8.662 -3.234 1.00 91.19 84 VAL A CA 1
ATOM 610 C C . VAL A 1 84 ? -11.102 8.352 -1.758 1.00 91.19 84 VAL A C 1
ATOM 612 O O . VAL A 1 84 ? -12.193 8.611 -1.263 1.00 91.19 84 VAL A O 1
ATOM 615 N N . ALA A 1 85 ? -10.103 7.856 -1.025 1.00 85.19 85 ALA A N 1
ATOM 616 C CA . ALA A 1 85 ? -10.218 7.603 0.410 1.00 85.19 85 ALA A CA 1
ATOM 617 C C . ALA A 1 85 ? -10.504 8.889 1.196 1.00 85.19 85 ALA A C 1
ATOM 619 O O . ALA A 1 85 ? -11.360 8.875 2.075 1.00 85.19 85 ALA A O 1
ATOM 620 N N . GLY A 1 86 ? -9.848 9.999 0.836 1.00 78.56 86 GLY A N 1
ATOM 621 C CA . GLY A 1 86 ? -10.131 11.320 1.403 1.00 78.56 86 GLY A CA 1
ATOM 622 C C . GLY A 1 86 ? -11.482 11.901 0.978 1.00 78.56 86 GLY A C 1
ATOM 623 O O . GLY A 1 86 ? -12.054 12.693 1.712 1.00 78.56 86 GLY A O 1
ATOM 624 N N . PHE A 1 87 ? -12.015 11.501 -0.179 1.00 80.44 87 PHE A N 1
ATOM 625 C CA . PHE A 1 87 ? -13.385 11.839 -0.581 1.00 80.44 87 PHE A CA 1
ATOM 626 C C . PHE A 1 87 ? -14.445 10.979 0.132 1.00 80.44 87 PHE A C 1
ATOM 628 O O . PHE A 1 87 ? -15.585 11.405 0.287 1.00 80.44 87 PHE A O 1
ATOM 635 N N . CYS A 1 88 ? -14.087 9.756 0.532 1.00 72.44 88 CYS A N 1
ATOM 636 C CA . CYS A 1 88 ? -15.000 8.765 1.103 1.00 72.44 88 CYS A CA 1
ATOM 637 C C . CYS A 1 88 ? -14.964 8.697 2.647 1.00 72.44 88 CYS A C 1
ATOM 639 O O . CYS A 1 88 ? -15.762 7.959 3.228 1.00 72.44 88 CYS A O 1
ATOM 641 N N . THR A 1 89 ? -14.038 9.423 3.285 1.00 62.97 89 THR A N 1
ATOM 642 C CA . THR A 1 89 ? -13.913 9.642 4.742 1.00 62.97 89 THR A CA 1
ATOM 643 C C . THR A 1 89 ? -14.612 10.931 5.139 1.00 62.97 89 THR A C 1
ATOM 645 O O . THR A 1 89 ? -15.339 10.901 6.156 1.00 62.97 89 THR A O 1
#